Protein AF-A0ABD5XCM9-F1 (afdb_monomer_lite)

Structure (mmCIF, N/CA/C/O backbone):
data_AF-A0ABD5XCM9-F1
#
_entry.id   AF-A0ABD5XCM9-F1
#
loop_
_atom_site.group_PDB
_atom_site.id
_atom_site.type_symbol
_atom_site.label_atom_id
_atom_site.label_alt_id
_atom_site.label_comp_id
_atom_site.label_asym_id
_atom_site.label_entity_id
_atom_site.label_seq_id
_atom_site.pdbx_PDB_ins_code
_atom_site.Cartn_x
_atom_site.Cartn_y
_atom_site.Cartn_z
_atom_site.occupancy
_atom_site.B_iso_or_equiv
_atom_site.auth_seq_id
_atom_site.auth_comp_id
_atom_site.auth_asym_id
_atom_site.auth_atom_id
_atom_site.pdbx_PDB_model_num
ATOM 1 N N . MET A 1 1 ? -9.305 -6.310 -15.149 1.00 37.47 1 MET A N 1
ATOM 2 C CA . MET A 1 1 ? -7.946 -5.961 -14.703 1.00 37.47 1 MET A CA 1
ATOM 3 C C . MET A 1 1 ? -7.097 -6.040 -15.953 1.00 37.47 1 MET A C 1
ATOM 5 O O . MET A 1 1 ? -6.876 -7.141 -16.436 1.00 37.47 1 MET A O 1
ATOM 9 N N . SER A 1 2 ? -6.831 -4.904 -16.592 1.00 40.78 2 SER A N 1
ATOM 10 C CA . SER A 1 2 ? -6.028 -4.879 -17.814 1.00 40.78 2 SER A CA 1
ATOM 11 C C . SER A 1 2 ? -4.570 -4.957 -17.387 1.00 40.78 2 SER A C 1
ATOM 13 O O . SER A 1 2 ? -4.098 -4.032 -16.737 1.00 40.78 2 SER A O 1
ATOM 15 N N . GLU A 1 3 ? -3.879 -6.052 -17.700 1.00 44.47 3 GLU A N 1
ATOM 16 C CA . GLU A 1 3 ? -2.416 -6.060 -17.671 1.00 44.47 3 GLU A CA 1
ATOM 17 C C . GLU A 1 3 ? -1.950 -4.970 -18.640 1.00 44.47 3 GLU A C 1
ATOM 19 O O . GLU A 1 3 ? -2.097 -5.099 -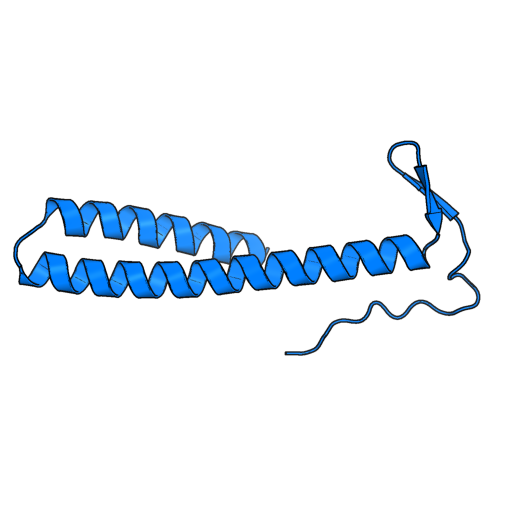19.857 1.00 44.47 3 GLU A O 1
ATOM 24 N N . SER A 1 4 ? -1.467 -3.850 -18.108 1.00 43.94 4 SER A N 1
ATOM 25 C CA . SER A 1 4 ? -0.843 -2.803 -18.911 1.00 43.94 4 SER A CA 1
ATOM 26 C C . SER A 1 4 ? 0.513 -3.316 -19.383 1.00 43.94 4 SER A C 1
ATOM 28 O O . SER A 1 4 ? 1.539 -3.070 -18.758 1.00 43.94 4 SER A O 1
ATOM 30 N N . THR A 1 5 ? 0.527 -4.074 -20.476 1.00 57.81 5 THR A N 1
ATOM 31 C CA . THR A 1 5 ? 1.769 -4.402 -21.174 1.00 57.81 5 THR A CA 1
ATOM 32 C C . THR A 1 5 ? 2.301 -3.125 -21.819 1.00 57.81 5 THR A C 1
ATOM 34 O O . THR A 1 5 ? 1.628 -2.527 -22.664 1.00 57.81 5 THR A O 1
ATOM 37 N N . ILE A 1 6 ? 3.502 -2.692 -21.431 1.00 67.25 6 ILE A N 1
ATOM 38 C CA . ILE A 1 6 ? 4.173 -1.562 -22.080 1.00 67.25 6 ILE A CA 1
ATOM 39 C C . ILE A 1 6 ? 4.545 -2.007 -23.499 1.00 67.25 6 ILE A C 1
ATOM 41 O O . ILE A 1 6 ? 5.478 -2.780 -23.709 1.00 67.25 6 ILE A O 1
ATOM 45 N N . GLY A 1 7 ? 3.776 -1.556 -24.490 1.00 72.38 7 GLY A N 1
ATOM 46 C CA . GLY A 1 7 ? 4.017 -1.879 -25.892 1.00 72.38 7 GLY A CA 1
ATOM 47 C C . GLY A 1 7 ? 5.242 -1.139 -26.422 1.00 72.38 7 GLY A C 1
ATOM 48 O O . GLY A 1 7 ? 5.147 0.044 -26.745 1.00 72.38 7 GLY A O 1
ATOM 49 N N . ILE A 1 8 ? 6.378 -1.830 -26.539 1.00 78.00 8 ILE A N 1
ATOM 50 C CA . ILE A 1 8 ? 7.590 -1.283 -27.163 1.00 78.00 8 ILE A CA 1
ATOM 51 C C . ILE A 1 8 ? 7.721 -1.813 -28.597 1.00 78.00 8 ILE A C 1
ATOM 53 O O . ILE A 1 8 ? 7.752 -3.029 -28.789 1.00 78.00 8 ILE A O 1
ATOM 57 N N . PRO A 1 9 ? 7.840 -0.938 -29.614 1.00 84.50 9 PRO A N 1
ATOM 58 C CA . PRO A 1 9 ? 8.146 -1.362 -30.976 1.00 84.50 9 PRO A CA 1
ATOM 59 C C . PRO A 1 9 ? 9.499 -2.086 -31.056 1.00 84.50 9 PRO A C 1
ATOM 61 O O . PRO A 1 9 ? 10.504 -1.585 -30.548 1.00 84.50 9 PRO A O 1
ATOM 64 N N . ASP A 1 10 ? 9.561 -3.218 -31.765 1.00 81.38 10 ASP A N 1
ATOM 65 C CA . ASP A 1 10 ? 10.793 -4.019 -31.887 1.00 81.38 10 ASP A CA 1
ATOM 66 C C . ASP A 1 10 ? 11.984 -3.222 -32.444 1.00 81.38 10 ASP A C 1
ATOM 68 O O . ASP A 1 10 ? 13.128 -3.510 -32.108 1.00 81.38 10 ASP A O 1
ATOM 72 N N . THR A 1 11 ? 11.722 -2.180 -33.238 1.00 87.56 11 THR A N 1
ATOM 73 C CA . THR A 1 11 ? 12.744 -1.313 -33.844 1.00 87.56 11 THR A CA 1
ATOM 74 C C . THR A 1 11 ? 13.576 -0.526 -32.836 1.00 87.56 11 THR A C 1
ATOM 76 O O . THR A 1 11 ? 14.657 -0.076 -33.189 1.00 87.56 11 THR A O 1
ATOM 79 N N . VAL A 1 12 ? 13.069 -0.319 -31.618 1.00 87.38 12 VAL A N 1
ATOM 80 C CA . VAL A 1 12 ? 13.761 0.426 -30.551 1.00 87.38 12 VAL A CA 1
ATOM 81 C C . VAL A 1 12 ? 13.966 -0.417 -29.293 1.00 87.38 12 VAL A C 1
ATOM 83 O O . VAL A 1 12 ? 14.617 0.019 -28.354 1.00 87.38 12 VAL A O 1
ATOM 86 N N . ALA A 1 13 ? 13.440 -1.643 -29.257 1.00 85.56 13 ALA A N 1
ATOM 87 C CA . ALA A 1 13 ? 13.437 -2.481 -28.061 1.00 85.56 13 ALA A CA 1
ATOM 88 C C . ALA A 1 13 ? 14.840 -2.858 -27.552 1.00 85.56 13 ALA A C 1
ATOM 90 O O . ALA A 1 13 ? 14.990 -3.153 -26.368 1.00 85.56 13 ALA A O 1
ATOM 91 N N . THR A 1 14 ? 15.844 -2.860 -28.434 1.00 89.88 14 THR A N 1
ATOM 92 C CA . THR A 1 14 ? 17.245 -3.178 -28.113 1.00 89.88 14 THR A CA 1
ATOM 93 C C . THR A 1 14 ? 18.099 -1.948 -27.818 1.00 89.88 14 THR A C 1
ATOM 95 O O . THR A 1 14 ? 19.277 -2.109 -27.518 1.00 89.88 14 THR A O 1
AT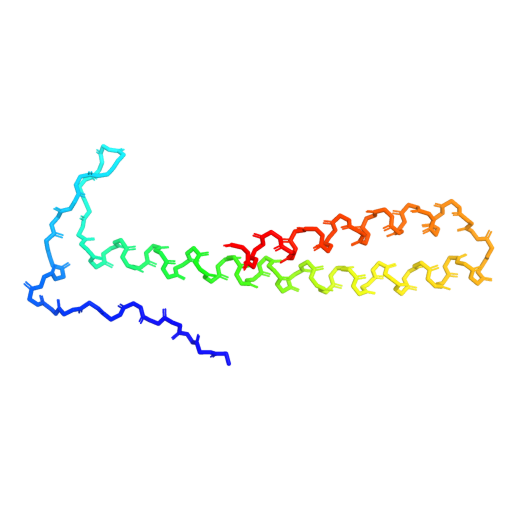OM 98 N N . GLU A 1 15 ? 17.548 -0.736 -27.933 1.00 89.75 15 GLU A N 1
ATOM 99 C CA . GLU A 1 15 ? 18.264 0.483 -27.550 1.00 89.75 15 GLU A CA 1
ATOM 100 C C . GLU A 1 15 ? 18.592 0.435 -26.060 1.00 89.75 15 GLU A C 1
ATOM 102 O O . GLU A 1 15 ? 17.759 0.019 -25.250 1.00 89.75 15 GLU A O 1
ATOM 107 N N . SER A 1 16 ? 19.805 0.851 -25.706 1.00 90.00 16 SER A N 1
ATOM 108 C CA . SER A 1 16 ? 20.299 0.791 -24.333 1.00 90.00 16 SER A CA 1
ATOM 109 C C . SER A 1 16 ? 20.243 2.156 -23.655 1.00 90.00 16 SER A C 1
ATOM 111 O O . SER A 1 16 ? 20.630 3.174 -24.230 1.00 90.00 16 SER A O 1
ATOM 113 N N . LEU A 1 17 ? 19.807 2.165 -22.399 1.00 90.44 17 LEU A N 1
ATOM 114 C CA . LEU A 1 17 ? 19.878 3.299 -21.490 1.00 90.44 17 LEU A CA 1
ATOM 115 C C . LEU A 1 17 ? 20.785 2.917 -20.319 1.00 90.44 17 LEU A C 1
ATOM 117 O O . LEU A 1 17 ? 20.566 1.903 -19.659 1.00 90.44 17 LEU A O 1
ATOM 121 N N . SER A 1 18 ? 21.785 3.754 -20.045 1.00 88.25 18 SER A N 1
ATOM 122 C CA . SER A 1 18 ? 22.608 3.604 -18.847 1.00 88.25 18 SER A CA 1
ATOM 123 C C . SER A 1 18 ? 21.861 4.178 -17.6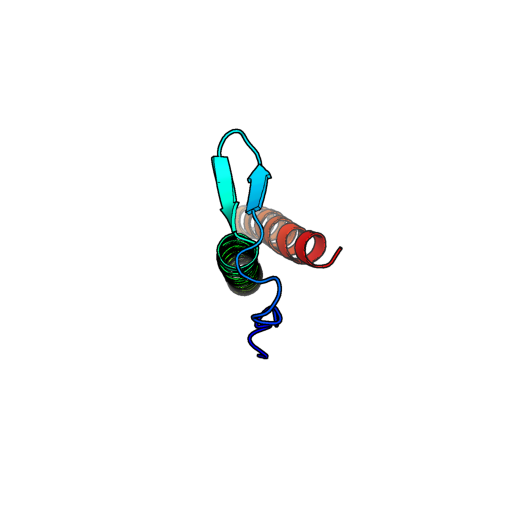49 1.00 88.25 18 SER A C 1
ATOM 125 O O . SER A 1 18 ? 21.624 5.388 -17.574 1.00 88.25 18 SER A O 1
ATOM 127 N N . TYR A 1 19 ? 21.467 3.315 -16.717 1.00 78.00 19 TYR A N 1
ATOM 128 C CA . TYR A 1 19 ? 20.742 3.692 -15.510 1.00 78.00 19 TYR A CA 1
ATOM 129 C C . TYR A 1 19 ? 21.381 3.044 -14.283 1.00 78.00 19 TYR A C 1
ATOM 131 O O . TYR A 1 19 ? 21.695 1.859 -14.276 1.00 78.00 19 TYR A O 1
ATOM 139 N N . ALA A 1 20 ? 21.614 3.842 -13.236 1.00 78.62 20 ALA A N 1
ATOM 140 C CA . ALA A 1 20 ? 22.206 3.383 -11.974 1.00 78.62 20 ALA A CA 1
ATOM 141 C C . ALA A 1 20 ? 23.510 2.558 -12.127 1.00 78.62 20 ALA A C 1
ATOM 143 O O . ALA A 1 20 ? 23.810 1.695 -11.307 1.00 78.62 20 ALA A O 1
ATOM 144 N N . GLY A 1 21 ? 24.306 2.834 -13.169 1.00 84.56 21 GLY A N 1
ATOM 145 C CA . GLY A 1 21 ? 25.566 2.131 -13.438 1.00 84.56 21 GLY A CA 1
ATOM 146 C C . GLY A 1 21 ? 25.418 0.790 -14.163 1.00 84.56 21 GLY A C 1
ATOM 147 O O . GLY A 1 21 ? 26.404 0.064 -14.265 1.00 84.56 21 GLY A O 1
ATOM 148 N N . THR A 1 22 ? 24.225 0.471 -14.669 1.00 88.25 22 THR A N 1
ATOM 149 C CA . THR A 1 22 ? 23.958 -0.705 -15.504 1.00 88.25 22 THR A CA 1
ATOM 150 C C . THR A 1 22 ? 23.363 -0.259 -16.837 1.00 88.25 22 THR A C 1
ATOM 152 O O . THR A 1 22 ? 22.461 0.579 -16.870 1.00 88.25 22 THR A O 1
ATOM 155 N N . ASP A 1 23 ? 23.867 -0.807 -17.940 1.00 92.69 23 ASP A N 1
ATOM 156 C CA . ASP A 1 23 ? 23.269 -0.597 -19.256 1.00 92.69 23 ASP A CA 1
ATOM 157 C C . ASP A 1 23 ? 22.143 -1.611 -19.447 1.00 92.69 23 ASP A C 1
ATOM 159 O O . ASP A 1 23 ? 22.370 -2.818 -19.374 1.00 92.69 23 ASP A O 1
ATOM 163 N N . MET A 1 24 ? 20.931 -1.112 -19.674 1.00 91.50 24 MET A N 1
ATOM 164 C CA . MET A 1 24 ? 19.732 -1.930 -19.847 1.00 91.50 24 MET A CA 1
ATOM 165 C C . MET A 1 24 ? 19.041 -1.570 -21.151 1.00 91.50 24 MET A C 1
ATOM 167 O O . MET A 1 24 ? 18.992 -0.403 -21.543 1.00 91.50 24 MET A O 1
ATOM 171 N N . THR A 1 25 ? 18.488 -2.562 -21.831 1.00 92.88 25 THR A N 1
ATOM 172 C CA . THR A 1 25 ? 17.662 -2.341 -23.016 1.00 92.88 25 THR A CA 1
ATOM 173 C C . THR A 1 25 ? 16.304 -1.754 -22.637 1.00 92.88 25 THR A C 1
ATOM 175 O O . THR A 1 25 ? 15.781 -1.999 -21.547 1.00 92.88 25 THR A O 1
ATOM 178 N N . LEU A 1 26 ? 15.673 -1.020 -23.558 1.00 89.81 26 LEU A N 1
ATOM 179 C CA . LEU A 1 26 ? 14.311 -0.518 -23.347 1.00 89.81 26 LEU A CA 1
ATOM 180 C C . LEU A 1 26 ? 13.315 -1.653 -23.046 1.00 89.81 26 LEU A C 1
ATOM 182 O O . LEU A 1 26 ? 12.386 -1.452 -22.267 1.00 89.81 26 LEU A O 1
ATOM 186 N N . ARG A 1 27 ? 13.520 -2.853 -23.610 1.00 89.12 27 ARG A N 1
ATOM 187 C CA . ARG A 1 27 ? 12.707 -4.044 -23.304 1.00 89.12 27 ARG A CA 1
ATOM 188 C C . ARG A 1 27 ? 12.856 -4.509 -21.854 1.00 89.12 27 ARG A C 1
ATOM 190 O O . ARG A 1 27 ? 11.850 -4.840 -21.228 1.00 89.12 27 ARG A O 1
ATOM 197 N N . GLU A 1 28 ? 14.078 -4.541 -21.333 1.00 89.31 28 GLU A N 1
ATOM 198 C CA . GLU A 1 28 ? 14.340 -4.902 -19.932 1.00 89.31 28 GLU A CA 1
ATOM 199 C C . GLU A 1 28 ? 13.706 -3.872 -18.996 1.00 89.31 28 GLU A C 1
ATOM 201 O O . GLU A 1 28 ? 12.943 -4.241 -18.114 1.00 89.31 28 GLU A O 1
ATOM 206 N N . ILE A 1 29 ? 13.880 -2.580 -19.284 1.00 90.12 29 ILE A N 1
ATOM 207 C CA . ILE A 1 29 ? 13.260 -1.498 -18.504 1.00 90.12 29 ILE A CA 1
ATOM 208 C C . ILE A 1 29 ? 11.729 -1.603 -18.503 1.00 90.12 29 ILE A C 1
ATOM 210 O O . ILE A 1 29 ? 11.101 -1.422 -17.464 1.00 90.12 29 ILE A O 1
ATOM 214 N N . ALA A 1 30 ? 11.098 -1.903 -19.642 1.00 89.00 30 ALA A N 1
ATOM 215 C CA . ALA A 1 30 ? 9.648 -2.108 -19.680 1.00 89.00 30 ALA A CA 1
ATOM 216 C C . ALA A 1 30 ? 9.189 -3.318 -18.867 1.00 89.00 30 ALA A C 1
ATOM 218 O O . ALA A 1 30 ? 8.121 -3.262 -18.260 1.00 89.00 30 ALA A O 1
ATOM 219 N N . THR A 1 31 ? 9.976 -4.394 -18.863 1.00 88.31 31 THR A N 1
ATOM 220 C CA . THR A 1 31 ? 9.676 -5.588 -18.064 1.00 88.31 31 THR A CA 1
ATOM 221 C C . THR A 1 31 ? 9.722 -5.246 -16.577 1.00 88.31 31 THR A C 1
ATOM 223 O O . THR A 1 31 ? 8.753 -5.512 -15.867 1.00 88.31 31 THR A O 1
ATOM 226 N N . ASP A 1 32 ? 10.777 -4.561 -16.139 1.00 89.50 32 ASP A N 1
ATOM 227 C CA . ASP A 1 32 ? 10.943 -4.126 -14.750 1.00 89.50 32 ASP A CA 1
ATOM 228 C C . ASP A 1 32 ? 9.836 -3.158 -14.317 1.00 89.50 32 ASP A C 1
ATOM 230 O O . ASP A 1 32 ? 9.271 -3.289 -13.233 1.00 89.50 32 ASP A O 1
ATOM 234 N N . LEU A 1 33 ? 9.465 -2.202 -15.176 1.00 89.88 33 LEU A N 1
ATOM 235 C CA . LEU A 1 33 ? 8.353 -1.289 -14.899 1.00 89.88 33 LEU A CA 1
ATOM 236 C C . LEU A 1 33 ? 7.018 -2.030 -14.804 1.00 89.88 33 LEU A C 1
ATOM 238 O O . LEU A 1 33 ? 6.201 -1.703 -13.945 1.00 89.88 33 LEU A O 1
ATOM 242 N N . GLN A 1 34 ? 6.778 -3.023 -15.661 1.00 88.62 34 GLN A N 1
ATOM 243 C CA . GLN A 1 34 ? 5.565 -3.835 -15.595 1.00 88.62 34 GLN A CA 1
ATOM 244 C C . GLN A 1 34 ? 5.510 -4.650 -14.295 1.00 88.62 34 GLN A C 1
ATOM 246 O O . GLN A 1 34 ? 4.442 -4.755 -13.688 1.00 88.62 34 GLN A O 1
ATOM 251 N N . GLU A 1 35 ? 6.641 -5.194 -13.845 1.00 90.56 35 GLU A N 1
ATOM 252 C CA . GLU A 1 35 ? 6.730 -5.879 -12.556 1.00 90.56 35 GLU A CA 1
ATOM 253 C C . GLU A 1 35 ? 6.486 -4.919 -11.389 1.00 90.56 35 GLU A C 1
ATOM 255 O O . GLU A 1 35 ? 5.630 -5.201 -10.551 1.00 90.56 35 GLU A O 1
ATOM 260 N N . ALA A 1 36 ? 7.121 -3.746 -11.386 1.00 88.50 36 ALA A N 1
ATOM 261 C CA . ALA A 1 36 ? 6.894 -2.722 -10.369 1.00 88.50 36 ALA A CA 1
ATOM 262 C C . ALA A 1 36 ? 5.423 -2.268 -10.321 1.00 88.50 36 ALA A C 1
ATOM 264 O O . ALA A 1 36 ? 4.855 -2.115 -9.239 1.00 88.50 36 ALA A O 1
ATOM 265 N N . HIS A 1 37 ? 4.769 -2.100 -11.477 1.00 87.69 37 HIS A N 1
ATOM 266 C CA . HIS A 1 37 ? 3.334 -1.809 -11.539 1.00 87.69 37 HIS A CA 1
ATOM 267 C C . HIS A 1 37 ? 2.494 -2.929 -10.917 1.00 87.69 37 HIS A C 1
ATOM 269 O O . HIS A 1 37 ? 1.597 -2.645 -10.124 1.00 87.69 37 HIS A O 1
ATOM 275 N N . ARG A 1 38 ? 2.804 -4.195 -11.222 1.00 89.25 38 ARG A N 1
ATOM 276 C CA . ARG A 1 38 ? 2.114 -5.348 -10.629 1.00 89.25 38 ARG A CA 1
ATOM 277 C C . ARG A 1 38 ? 2.292 -5.393 -9.111 1.00 89.25 38 ARG A C 1
ATOM 279 O O . ARG A 1 38 ? 1.314 -5.595 -8.399 1.00 89.25 38 ARG A O 1
ATOM 286 N N . GLU A 1 39 ? 3.507 -5.190 -8.609 1.00 90.12 39 GLU A N 1
ATOM 287 C CA . GLU A 1 39 ? 3.783 -5.174 -7.168 1.00 90.12 39 GLU A CA 1
ATOM 288 C C . GLU A 1 39 ? 3.031 -4.043 -6.452 1.00 90.12 39 GLU A C 1
ATOM 290 O O . GLU A 1 39 ? 2.478 -4.254 -5.370 1.00 90.12 39 GLU A O 1
ATOM 295 N N . LEU A 1 40 ? 2.947 -2.857 -7.065 1.00 88.75 40 LEU A N 1
ATOM 296 C CA . LEU A 1 40 ? 2.156 -1.743 -6.537 1.00 88.75 40 LEU A CA 1
ATOM 297 C C . LEU A 1 40 ? 0.656 -2.064 -6.508 1.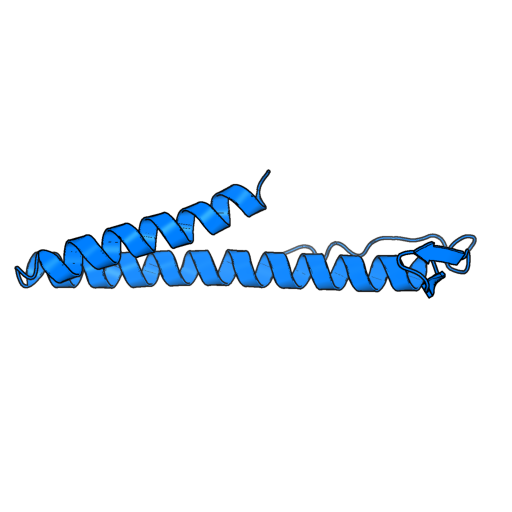00 88.75 40 LEU A C 1
ATOM 299 O O . LEU A 1 40 ? -0.004 -1.773 -5.508 1.00 88.75 40 LEU A O 1
ATOM 303 N N . ASP A 1 41 ? 0.123 -2.701 -7.552 1.00 87.56 41 ASP A N 1
ATOM 304 C CA . ASP A 1 41 ? -1.276 -3.142 -7.603 1.00 87.56 41 ASP A CA 1
ATOM 305 C C . ASP A 1 41 ? -1.581 -4.211 -6.541 1.00 87.56 41 ASP A C 1
ATOM 307 O O . ASP A 1 41 ? -2.637 -4.178 -5.891 1.00 87.56 41 ASP A O 1
ATOM 311 N N . GLU A 1 42 ? -0.657 -5.151 -6.332 1.00 89.88 42 GLU A N 1
ATOM 312 C CA . GLU A 1 42 ? -0.737 -6.170 -5.284 1.00 89.88 42 GLU A CA 1
ATOM 313 C C . GLU A 1 42 ? -0.706 -5.531 -3.891 1.00 89.88 42 GLU A C 1
ATOM 315 O O . GLU A 1 42 ? -1.543 -5.863 -3.046 1.00 89.88 42 GLU A O 1
ATOM 320 N N . TYR A 1 43 ? 0.189 -4.566 -3.661 1.00 88.62 43 TYR A N 1
ATOM 321 C CA . TYR A 1 43 ? 0.281 -3.838 -2.397 1.00 88.62 43 TYR A CA 1
ATOM 322 C C . TYR A 1 43 ? -0.981 -3.010 -2.123 1.00 88.62 43 TYR A C 1
ATOM 324 O O . TYR A 1 43 ? -1.562 -3.116 -1.042 1.00 88.62 43 TYR A O 1
ATOM 332 N N . HIS A 1 44 ? -1.482 -2.274 -3.120 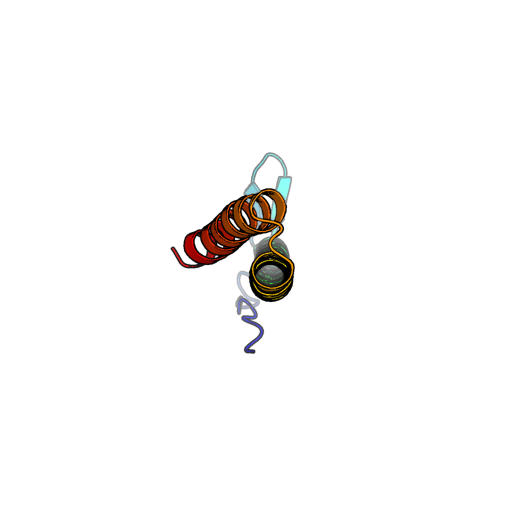1.00 89.00 44 HIS A N 1
ATOM 333 C CA . HIS A 1 44 ? -2.742 -1.530 -3.034 1.00 89.00 44 HIS A CA 1
ATOM 334 C C . HIS A 1 44 ? -3.925 -2.458 -2.711 1.00 89.00 44 HIS A C 1
ATOM 336 O O . HIS A 1 44 ? -4.732 -2.172 -1.820 1.00 89.00 44 HIS A O 1
ATOM 342 N N . SER A 1 45 ? -4.015 -3.603 -3.391 1.00 90.44 45 SER A N 1
ATOM 343 C CA . SER A 1 45 ? -5.060 -4.602 -3.140 1.00 90.44 45 SER A CA 1
ATOM 344 C C . SER A 1 45 ? -4.949 -5.201 -1.734 1.00 90.44 45 SER A C 1
ATOM 346 O O . SER A 1 45 ? -5.955 -5.328 -1.032 1.00 90.44 45 SER A O 1
ATOM 348 N N . GLY A 1 46 ? -3.731 -5.517 -1.288 1.00 93.38 46 GLY A N 1
ATOM 349 C CA . GLY A 1 46 ? -3.453 -6.011 0.059 1.00 93.38 46 GLY A CA 1
ATOM 350 C C . GLY A 1 46 ? -3.848 -5.011 1.147 1.00 93.38 46 GLY A C 1
ATOM 351 O O . GLY A 1 46 ? -4.492 -5.394 2.127 1.00 93.38 46 GLY A O 1
ATOM 352 N N . SER A 1 47 ? -3.546 -3.725 0.956 1.00 93.44 47 SER A N 1
ATOM 353 C CA . SER A 1 47 ? -3.930 -2.654 1.882 1.00 93.44 47 SER A CA 1
ATOM 354 C C . SER A 1 47 ? -5.446 -2.481 1.994 1.00 93.44 47 SER A C 1
ATOM 356 O O . SER A 1 47 ? -5.948 -2.305 3.105 1.00 93.44 47 SER A O 1
ATOM 358 N N . LEU A 1 48 ? -6.194 -2.605 0.892 1.00 94.00 48 LEU A N 1
ATOM 359 C CA . LEU A 1 48 ? -7.664 -2.575 0.919 1.00 94.00 48 LEU A CA 1
ATOM 360 C C . LEU A 1 48 ? -8.256 -3.742 1.720 1.00 94.00 48 LEU A C 1
ATOM 362 O O . LEU A 1 48 ? -9.146 -3.537 2.549 1.00 94.00 48 LEU A O 1
ATOM 366 N N . VAL A 1 49 ? -7.749 -4.960 1.507 1.00 96.19 49 VAL A N 1
ATOM 367 C CA . VAL A 1 49 ? -8.184 -6.148 2.261 1.00 96.19 49 VAL A CA 1
ATOM 368 C C . VAL A 1 49 ? -7.857 -5.995 3.748 1.00 96.19 49 VAL A C 1
ATOM 370 O O . VAL A 1 49 ? -8.695 -6.286 4.603 1.00 96.19 49 VAL A O 1
ATOM 373 N N . LEU A 1 50 ? -6.662 -5.497 4.076 1.00 96.44 50 LEU A N 1
ATOM 374 C CA . LEU A 1 50 ? -6.265 -5.228 5.456 1.00 96.44 50 LEU A CA 1
ATOM 375 C C . LEU A 1 50 ? -7.183 -4.192 6.120 1.00 96.44 50 LEU A C 1
ATOM 377 O O . LEU A 1 50 ? -7.656 -4.438 7.229 1.00 96.44 50 LEU A O 1
ATOM 381 N N . ALA A 1 51 ? -7.479 -3.078 5.445 1.00 96.31 51 ALA A N 1
ATOM 382 C CA . ALA A 1 51 ? -8.388 -2.050 5.951 1.00 96.31 51 ALA A CA 1
ATOM 383 C C . ALA A 1 51 ? -9.789 -2.620 6.233 1.00 96.31 51 ALA A C 1
ATOM 385 O O . ALA A 1 51 ? -10.366 -2.364 7.292 1.00 96.31 51 ALA A O 1
ATOM 386 N N . GLN A 1 52 ? -10.311 -3.465 5.338 1.00 96.88 52 GLN A N 1
ATOM 387 C CA . GLN A 1 52 ? -11.593 -4.139 5.548 1.00 96.88 52 GLN A CA 1
ATOM 388 C C . GLN A 1 52 ? -11.571 -5.058 6.780 1.00 96.88 52 GLN A C 1
ATOM 390 O O . GLN A 1 52 ? -12.471 -4.981 7.620 1.00 96.88 52 GLN A O 1
ATOM 395 N N . ASN A 1 53 ? -10.526 -5.871 6.938 1.00 97.81 53 ASN A N 1
ATOM 396 C CA . ASN A 1 53 ? -10.379 -6.762 8.093 1.00 97.81 53 ASN A CA 1
ATOM 397 C C . ASN A 1 53 ? -10.242 -5.983 9.414 1.00 97.81 53 ASN A C 1
ATOM 399 O O . ASN A 1 53 ? -10.818 -6.369 10.435 1.00 97.81 53 ASN A O 1
ATOM 403 N N . LEU A 1 54 ? -9.508 -4.867 9.407 1.00 98.00 54 LEU A N 1
ATOM 404 C CA . LEU A 1 54 ? -9.362 -3.984 10.568 1.00 98.00 54 LEU A CA 1
ATOM 405 C C . LEU A 1 54 ? -10.693 -3.342 10.957 1.00 98.00 54 LEU A C 1
ATOM 407 O O . LEU A 1 54 ? -11.032 -3.317 12.141 1.00 98.00 54 LEU A O 1
ATOM 411 N N . LYS A 1 55 ? -11.494 -2.916 9.976 1.00 97.56 55 LYS A N 1
ATOM 412 C CA . LYS A 1 55 ? -12.849 -2.403 10.202 1.00 97.56 55 LYS A CA 1
ATOM 413 C C . LYS A 1 55 ? -13.762 -3.451 10.841 1.00 97.56 55 LYS A C 1
ATOM 415 O O . LYS A 1 55 ? -14.513 -3.136 11.765 1.00 97.56 55 LYS A O 1
ATOM 420 N N . GLU A 1 56 ? -13.707 -4.699 10.382 1.00 98.19 56 GLU A N 1
ATOM 421 C CA . GLU A 1 56 ? -14.472 -5.803 10.977 1.00 98.19 56 GLU A CA 1
ATOM 422 C C . GLU A 1 56 ? -14.058 -6.077 12.427 1.00 98.19 56 GLU A C 1
ATOM 424 O O . GLU A 1 56 ? -14.918 -6.213 13.308 1.00 98.19 56 GLU A O 1
ATOM 429 N N . LEU A 1 57 ? -12.749 -6.091 12.697 1.00 97.94 57 LEU A N 1
ATOM 430 C CA . LEU A 1 57 ? -12.217 -6.251 14.048 1.00 97.94 57 LEU A CA 1
ATOM 431 C C . LEU A 1 57 ? -12.614 -5.081 14.956 1.00 97.94 57 LEU A C 1
ATOM 433 O O . LEU A 1 57 ? -13.012 -5.317 16.098 1.00 97.94 57 LEU A O 1
ATOM 437 N N . ARG A 1 58 ? -12.590 -3.847 14.445 1.00 97.88 58 ARG A N 1
ATOM 438 C CA . ARG A 1 58 ? -13.053 -2.652 15.158 1.00 97.88 58 ARG A CA 1
ATOM 439 C C . ARG A 1 58 ? -14.518 -2.775 15.563 1.00 97.88 58 ARG A C 1
ATOM 441 O O . ARG A 1 58 ? -14.833 -2.643 16.741 1.00 97.88 58 ARG A O 1
ATOM 448 N N . MET A 1 59 ? -15.406 -3.121 14.626 1.00 97.81 59 MET A N 1
ATOM 449 C CA . MET A 1 59 ? -16.839 -3.315 14.911 1.00 97.81 59 MET A CA 1
ATOM 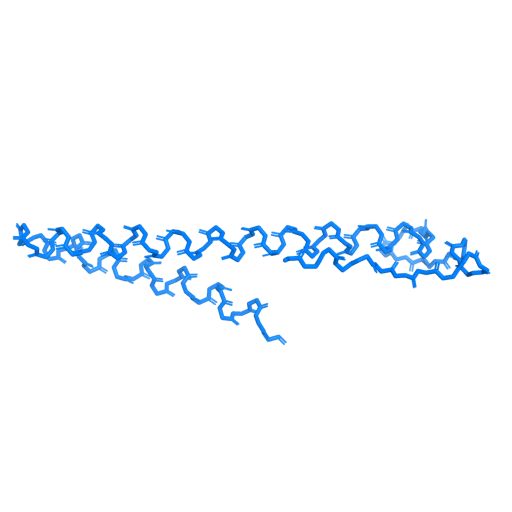450 C C . MET A 1 59 ? -17.093 -4.432 15.932 1.00 97.81 59 MET A C 1
ATOM 452 O O . MET A 1 59 ? -18.077 -4.406 16.674 1.00 97.81 59 MET A O 1
ATOM 456 N N . LYS A 1 60 ? -16.243 -5.463 15.967 1.00 98.38 60 LYS A N 1
ATOM 457 C CA . LYS A 1 60 ? -16.300 -6.494 17.009 1.00 98.38 60 LYS A CA 1
ATOM 458 C C . LYS A 1 60 ? -15.848 -5.938 18.363 1.00 98.38 60 LYS A C 1
ATOM 460 O O . LYS A 1 60 ? -16.580 -6.079 19.334 1.00 98.38 60 LYS A O 1
ATOM 465 N N . ALA A 1 61 ? -14.706 -5.258 18.411 1.00 97.75 61 ALA A N 1
ATOM 466 C CA . ALA A 1 61 ? -14.172 -4.658 19.630 1.00 97.75 61 ALA A CA 1
ATOM 467 C C . ALA A 1 61 ? -15.135 -3.634 20.256 1.00 97.75 61 ALA A C 1
ATOM 469 O O . ALA A 1 61 ? -15.319 -3.637 21.470 1.00 97.75 61 ALA A O 1
ATOM 470 N N . GLU A 1 62 ? -15.799 -2.813 19.438 1.00 97.56 62 GLU A N 1
ATOM 471 C CA . GLU A 1 62 ? -16.831 -1.864 19.877 1.00 97.56 62 GLU A CA 1
ATOM 472 C C . GLU A 1 62 ? -18.024 -2.576 20.530 1.00 97.56 62 GLU A C 1
ATOM 474 O O . GLU A 1 62 ? -18.465 -2.170 21.604 1.00 97.56 62 GLU A O 1
ATOM 479 N N . ARG A 1 63 ? -18.514 -3.670 19.926 1.00 98.00 63 ARG A N 1
ATOM 480 C CA . ARG A 1 63 ? -19.602 -4.490 20.494 1.00 98.00 63 ARG A CA 1
ATOM 481 C C . ARG A 1 63 ? -19.212 -5.148 21.814 1.00 98.00 63 ARG A C 1
ATOM 483 O O . ARG A 1 63 ? -20.045 -5.240 22.710 1.00 98.00 63 ARG A O 1
ATOM 490 N N . ASP A 1 64 ? -17.957 -5.565 21.928 1.00 98.19 64 ASP A N 1
ATOM 491 C CA . ASP A 1 64 ? -17.410 -6.201 23.127 1.00 98.19 64 ASP A CA 1
ATOM 492 C C . ASP A 1 64 ? -17.020 -5.171 24.214 1.00 98.19 64 ASP A C 1
ATOM 494 O O . ASP A 1 64 ? -16.564 -5.547 25.293 1.00 98.19 64 ASP A O 1
ATOM 498 N N . GLY A 1 65 ? -17.174 -3.865 23.949 1.00 97.88 65 GLY A N 1
ATOM 499 C CA . GLY A 1 65 ? -16.796 -2.784 24.867 1.00 97.88 65 GLY A CA 1
ATOM 500 C C . GLY A 1 65 ? -15.282 -2.571 25.003 1.00 97.88 65 GLY A C 1
ATOM 501 O O . GLY A 1 65 ? -14.833 -1.824 25.874 1.00 97.88 65 GLY A O 1
ATOM 502 N N . ASN A 1 66 ? -14.475 -3.196 24.144 1.00 98.19 66 ASN A N 1
ATOM 503 C CA . ASN A 1 66 ? -13.023 -3.061 24.136 1.00 98.19 66 ASN A CA 1
ATOM 504 C C . ASN A 1 66 ? -12.593 -1.822 23.335 1.00 98.19 66 ASN A C 1
ATOM 506 O O . ASN A 1 66 ? -12.136 -1.906 22.193 1.00 98.19 66 ASN A O 1
ATOM 510 N N . LEU A 1 67 ? -12.736 -0.652 23.960 1.00 96.94 67 LEU A N 1
ATOM 511 C CA . LEU A 1 67 ? -12.447 0.640 23.331 1.00 96.94 67 LEU A CA 1
ATOM 512 C C . LEU A 1 67 ? -10.975 0.809 22.932 1.00 96.94 67 LEU A C 1
ATOM 514 O O . LEU A 1 67 ? -10.688 1.451 21.927 1.00 96.94 67 LEU A O 1
ATOM 518 N N . GLN A 1 68 ? -10.040 0.222 23.687 1.00 97.50 68 GLN A N 1
ATOM 519 C CA . GLN A 1 68 ? -8.618 0.299 23.351 1.00 97.50 68 GLN A CA 1
ATOM 520 C C . GLN A 1 68 ? -8.334 -0.411 22.026 1.00 97.50 68 GLN A C 1
ATOM 522 O O . GLN A 1 68 ? -7.720 0.172 21.136 1.00 97.50 68 GLN A O 1
ATOM 527 N N . LEU A 1 69 ? -8.843 -1.637 21.864 1.00 96.69 69 LEU A N 1
ATOM 528 C CA . LEU A 1 69 ? -8.694 -2.381 20.616 1.00 96.69 69 LEU A CA 1
ATOM 529 C C . LEU A 1 69 ? -9.413 -1.684 19.454 1.00 96.69 69 LEU A C 1
ATOM 531 O O . LEU A 1 69 ? -8.863 -1.619 18.355 1.00 96.69 69 LEU A O 1
ATOM 535 N N . ALA A 1 70 ? -10.606 -1.132 19.688 1.00 97.81 70 ALA A N 1
ATOM 536 C CA . ALA A 1 70 ? -11.344 -0.382 18.673 1.00 97.81 70 ALA A CA 1
ATOM 537 C C . ALA A 1 70 ? -10.561 0.845 18.168 1.00 97.81 70 ALA A C 1
ATOM 539 O O . ALA A 1 70 ? -10.480 1.074 16.963 1.00 97.81 70 ALA A O 1
ATOM 540 N N . ASN A 1 71 ? -9.927 1.598 19.069 1.00 97.44 71 ASN A N 1
ATOM 541 C CA . ASN A 1 71 ? -9.133 2.767 18.693 1.00 97.44 71 ASN A CA 1
ATOM 542 C C . ASN A 1 71 ? -7.855 2.377 17.942 1.00 97.44 71 ASN A C 1
ATOM 544 O O . ASN A 1 71 ? -7.585 2.927 16.879 1.00 97.44 71 ASN A O 1
ATOM 548 N N . THR A 1 72 ? -7.107 1.382 18.429 1.00 97.62 72 THR A N 1
ATOM 549 C CA . THR A 1 72 ? -5.891 0.916 17.740 1.00 97.62 72 THR A CA 1
ATOM 550 C C . THR A 1 72 ? -6.202 0.372 16.345 1.00 97.62 72 THR A C 1
ATOM 552 O O . THR A 1 72 ? -5.483 0.653 15.391 1.00 97.62 72 THR A O 1
ATOM 555 N N . THR A 1 73 ? -7.289 -0.386 16.192 1.00 97.12 73 THR A N 1
ATOM 556 C CA . THR A 1 73 ? -7.694 -0.904 14.873 1.00 97.12 73 THR A CA 1
ATOM 557 C C . THR A 1 73 ? -8.142 0.201 13.925 1.00 97.12 73 THR A C 1
ATOM 559 O O . THR A 1 73 ? -7.854 0.102 12.736 1.00 97.12 73 THR A O 1
ATOM 562 N N . LYS A 1 74 ? -8.753 1.276 14.436 1.00 97.00 74 LYS A N 1
ATOM 563 C CA . LYS A 1 74 ? -9.076 2.472 13.649 1.00 97.00 74 LYS A CA 1
ATOM 564 C C . LYS A 1 74 ? -7.822 3.177 13.119 1.00 97.00 74 LYS A C 1
ATOM 566 O O . LYS A 1 74 ? -7.765 3.488 11.936 1.00 97.00 74 LYS A O 1
ATOM 571 N N . GLU A 1 75 ? -6.815 3.398 13.962 1.00 97.31 75 GLU A N 1
ATOM 572 C CA . GLU A 1 75 ? -5.557 4.039 13.540 1.00 97.31 75 GLU A CA 1
ATOM 573 C C . GLU A 1 75 ? -4.837 3.214 12.462 1.00 97.31 75 GLU A C 1
ATOM 575 O O . GLU A 1 75 ? -4.328 3.756 11.481 1.00 97.31 75 GLU A O 1
ATOM 580 N N . LEU A 1 76 ? -4.839 1.884 12.606 1.00 97.00 76 LEU A N 1
ATOM 581 C CA . LEU A 1 76 ? -4.282 0.981 11.598 1.00 97.00 76 LEU A CA 1
ATOM 582 C C . LEU A 1 76 ? -5.109 0.976 10.300 1.00 97.00 76 LEU A C 1
ATOM 584 O O . LEU A 1 76 ? -4.522 0.918 9.221 1.00 97.00 76 LEU A O 1
ATOM 588 N N . GLU A 1 77 ? -6.445 1.049 10.387 1.00 95.88 77 GLU A N 1
ATOM 589 C CA . GLU A 1 77 ? -7.353 1.156 9.230 1.00 95.88 77 GLU A CA 1
ATOM 590 C C . GLU A 1 77 ? -7.034 2.427 8.428 1.00 95.88 77 GLU A C 1
ATOM 592 O O . GLU A 1 77 ? -6.829 2.357 7.217 1.00 95.88 77 GLU A O 1
ATOM 597 N N . GLU A 1 78 ? -6.904 3.570 9.106 1.00 94.31 78 GLU A N 1
ATOM 598 C CA . GLU A 1 78 ? -6.533 4.854 8.496 1.00 94.31 78 GLU A CA 1
ATOM 599 C C . GLU A 1 78 ? -5.141 4.796 7.847 1.00 94.31 78 GLU A C 1
ATOM 601 O O . GLU A 1 78 ? -4.959 5.275 6.728 1.00 94.31 78 GLU A O 1
ATOM 606 N N . SER A 1 79 ? -4.169 4.147 8.496 1.00 93.38 79 SER A N 1
ATOM 607 C CA . SER A 1 79 ? -2.827 3.958 7.930 1.00 93.38 79 SER A CA 1
ATOM 608 C C . SER A 1 79 ? -2.840 3.087 6.666 1.00 93.38 79 SER A C 1
ATOM 610 O O . SER A 1 79 ? -2.187 3.419 5.676 1.00 93.38 79 SER A O 1
ATOM 612 N N . ALA A 1 80 ? -3.616 1.999 6.663 1.00 91.38 80 ALA A N 1
ATOM 613 C CA . ALA A 1 80 ? -3.777 1.138 5.492 1.00 91.38 80 ALA A CA 1
ATOM 614 C C . ALA A 1 80 ? -4.474 1.872 4.332 1.00 91.38 80 ALA A C 1
ATOM 616 O O . ALA A 1 80 ? -4.088 1.709 3.176 1.00 91.38 80 ALA A O 1
ATOM 617 N N . MET A 1 81 ? -5.454 2.729 4.628 1.00 92.38 81 MET A N 1
ATOM 618 C CA . MET A 1 81 ? -6.120 3.564 3.622 1.00 92.38 81 MET A CA 1
ATOM 619 C C . MET A 1 81 ? -5.208 4.667 3.066 1.00 92.38 81 MET A C 1
ATOM 621 O O . MET A 1 81 ? -5.248 4.936 1.868 1.00 92.38 81 MET A O 1
ATOM 625 N N . ALA A 1 82 ? -4.326 5.250 3.881 1.00 89.56 82 ALA A N 1
ATOM 626 C CA . ALA A 1 82 ? -3.364 6.252 3.416 1.00 89.56 82 ALA A CA 1
ATOM 627 C C . ALA A 1 82 ? -2.366 5.687 2.387 1.00 89.56 82 ALA A C 1
ATOM 629 O O . ALA A 1 82 ? -1.934 6.399 1.480 1.00 89.56 82 ALA A O 1
ATOM 630 N N . VAL A 1 83 ? -2.007 4.404 2.503 1.00 82.19 83 VAL A N 1
ATOM 631 C CA . VAL A 1 83 ? -1.214 3.699 1.483 1.00 82.19 83 VAL A CA 1
ATOM 632 C C . VAL A 1 83 ? -1.963 3.655 0.151 1.00 82.19 83 VAL A C 1
ATOM 634 O O . VAL A 1 83 ? -1.393 3.984 -0.885 1.00 82.19 83 VAL A O 1
ATOM 637 N N . VAL A 1 84 ? -3.250 3.304 0.189 1.00 84.75 84 VAL A N 1
ATOM 638 C CA . VAL A 1 84 ? -4.112 3.217 -0.996 1.00 84.75 84 VAL A CA 1
ATOM 639 C C . VAL A 1 84 ? -4.247 4.566 -1.703 1.00 84.75 84 VAL A C 1
ATOM 641 O O . VAL A 1 84 ? -4.203 4.622 -2.930 1.00 84.75 84 VAL A O 1
ATOM 644 N N . GLU A 1 85 ? -4.401 5.651 -0.947 1.00 82.75 85 GLU A N 1
ATOM 645 C CA . GLU A 1 85 ? -4.549 7.002 -1.498 1.00 82.75 85 GLU A CA 1
ATOM 646 C C . GLU A 1 85 ? -3.275 7.485 -2.199 1.00 82.75 85 GLU A C 1
ATOM 648 O O . GLU A 1 85 ? -3.356 8.023 -3.300 1.00 82.75 85 GLU A O 1
ATOM 653 N N . ARG A 1 86 ? -2.099 7.214 -1.622 1.00 76.69 86 ARG A N 1
ATOM 654 C CA . ARG A 1 86 ? -0.805 7.594 -2.217 1.00 76.69 86 ARG A CA 1
ATOM 655 C C . ARG A 1 86 ? -0.470 6.835 -3.493 1.00 76.69 86 ARG A C 1
ATOM 657 O O . ARG A 1 86 ? 0.272 7.348 -4.315 1.00 76.69 86 ARG A O 1
ATOM 664 N N . SER A 1 87 ? -1.002 5.629 -3.667 1.00 66.81 87 SER A N 1
ATOM 665 C CA . SER A 1 87 ? -0.821 4.855 -4.899 1.00 66.81 87 SER A CA 1
ATOM 666 C C . SER A 1 87 ? -1.688 5.352 -6.067 1.00 66.81 87 SER A C 1
ATOM 668 O O . SER A 1 87 ? -1.590 4.795 -7.157 1.00 66.81 87 SER A O 1
ATOM 670 N N . ARG A 1 88 ? -2.562 6.352 -5.855 1.00 61.16 88 ARG A N 1
ATOM 671 C CA . ARG A 1 88 ? -3.445 6.926 -6.891 1.00 61.16 88 ARG A CA 1
ATOM 672 C C . ARG A 1 88 ? -2.976 8.274 -7.449 1.00 61.16 88 ARG A C 1
ATOM 674 O O . ARG A 1 88 ? -3.547 8.705 -8.451 1.00 61.16 88 ARG A O 1
ATOM 681 N N . GLU A 1 89 ? -2.025 8.936 -6.789 1.00 53.94 89 GLU A N 1
ATOM 682 C CA . GLU A 1 89 ? -1.419 10.215 -7.211 1.00 53.94 89 GLU A CA 1
ATOM 683 C C . GLU A 1 89 ? -0.238 9.992 -8.161 1.00 53.94 89 GLU A C 1
ATOM 685 O O . GLU A 1 89 ? -0.131 10.772 -9.135 1.00 53.94 89 GLU A O 1
#

Radius of gyration: 20.45 Å; chains: 1; bounding box: 45×17×59 Å

pLDDT: mean 87.45, std 13.4, range [37.47, 98.38]

Secondary structure (DSSP, 8-state):
---------TTTTT-EEEETTEEEEHHHHHHHHHHHHHHHHHHHHHHHHHHHHHHHHHHHHHHTT-HHHHHHHHHHHHHHHHHHHHTT-

Organism: NCBI:txid869890

Foldseek 3Di:
DDQPQPDDDPVQQQPWDQDPNDTDGVVRVSVVVSVVVVVLVVLLVVLVVLLVVLVVQLVVCVVVVNVVSNVVSVVSSVVSVVSNVVSVD

Sequence (89 aa):
MSESTIGIPDTVATESLSYAGTDMTLREIATDLQEAHRELDEYHSGSLVLAQNLKELRMKAERDGNLQLANTTKELEESAMAVVERSRE